Protein AF-A0A931XHM6-F1 (afdb_monomer_lite)

Foldseek 3Di:
DPQVVQQPDAAEAPDWDDDPFKTKHFHAWDDDQQKIKTKMKIAGQAWDAACPPQQKFKAAPVRDGGTFPDWAQVDPSNHGIDHHGDMGMTMTMHGHDNPCPDCQRMWIWGQDPVRNSHIHTYGHD

Secondary structure (DSSP, 8-state):
--HHHHHHPEEPTT-EEE-SSEEEEEEEEEEETTEEEEEEEEEESS-EEE-----EEEE-TTS-----SEEE---GGGSEEE-TT-EEEEEEEEEPPTT----TT-EEEE--TTSTT--EEEE--

Radius of gyration: 14.11 Å; chains: 1; bounding box: 29×35×37 Å

Sequence (125 aa):
MVASDLAQRVFRPGEAVRFPQAAVTLLDARREGQRLTVRLRVEATQDVSLRQQYDFELRDGAGRFGTPALLGVPDPAFNGRVAAGTLLEGHVGFDLPPEMTDVSAMRLVYRPTFAPDVAVSFAFE

Structure (mmCIF, N/CA/C/O backbone):
data_AF-A0A931XHM6-F1
#
_entry.id   AF-A0A931XHM6-F1
#
loop_
_atom_site.group_PDB
_atom_site.id
_atom_site.type_symbol
_atom_site.label_atom_id
_atom_site.label_alt_id
_atom_site.label_comp_id
_atom_site.label_asym_id
_atom_site.label_entity_id
_atom_site.label_seq_id
_atom_site.pdbx_PDB_ins_code
_atom_site.Cartn_x
_atom_site.Cartn_y
_atom_site.Cartn_z
_atom_site.occupancy
_atom_site.B_iso_or_equiv
_atom_site.auth_seq_id
_atom_site.auth_comp_id
_atom_site.auth_asym_id
_atom_site.auth_atom_id
_atom_site.pdbx_PDB_model_num
ATOM 1 N N . MET A 1 1 ? -9.019 -20.964 10.221 1.00 45.69 1 MET A N 1
ATOM 2 C CA . MET A 1 1 ? -8.415 -20.752 8.887 1.00 45.69 1 MET A CA 1
ATOM 3 C C . MET A 1 1 ? -9.026 -19.491 8.288 1.00 45.69 1 MET A C 1
ATOM 5 O O . MET A 1 1 ? -10.165 -19.562 7.865 1.00 45.69 1 MET A O 1
ATOM 9 N N . VAL A 1 2 ? -8.346 -18.339 8.349 1.00 49.94 2 VAL A N 1
ATOM 10 C CA . VAL A 1 2 ? -8.815 -17.059 7.747 1.00 49.94 2 VAL A CA 1
ATOM 11 C C . VAL A 1 2 ? -7.641 -16.275 7.126 1.00 49.94 2 VAL A C 1
ATOM 13 O O . VAL A 1 2 ? -7.813 -15.627 6.103 1.00 49.94 2 VAL A O 1
ATOM 16 N N . ALA A 1 3 ? -6.418 -16.403 7.660 1.00 46.56 3 ALA A N 1
ATOM 17 C CA . ALA A 1 3 ? -5.233 -15.703 7.142 1.00 46.56 3 ALA A CA 1
ATOM 18 C C . ALA A 1 3 ? -4.809 -16.111 5.711 1.00 46.56 3 ALA A C 1
ATOM 20 O O . ALA A 1 3 ? -4.272 -15.286 4.978 1.00 46.56 3 ALA A O 1
ATOM 21 N N . SER A 1 4 ? -5.062 -17.359 5.294 1.00 54.59 4 SER A N 1
ATOM 22 C CA . SER A 1 4 ? -4.595 -17.875 3.995 1.00 54.59 4 SER A CA 1
ATOM 23 C C . SER A 1 4 ? -5.337 -17.292 2.789 1.00 54.59 4 SER A C 1
ATOM 25 O O . SER A 1 4 ? -4.739 -17.164 1.727 1.00 54.59 4 SER A O 1
ATOM 27 N N . ASP A 1 5 ? -6.607 -16.919 2.952 1.00 59.06 5 ASP A N 1
ATOM 28 C CA . ASP A 1 5 ? -7.452 -16.431 1.852 1.00 59.06 5 ASP A CA 1
ATOM 29 C C . ASP A 1 5 ? -7.133 -14.964 1.509 1.00 59.06 5 ASP A C 1
ATOM 31 O O . ASP A 1 5 ? -7.021 -14.569 0.350 1.00 59.06 5 ASP A O 1
ATOM 35 N N . LEU A 1 6 ? -6.853 -14.156 2.539 1.00 57.28 6 LEU A N 1
ATOM 36 C CA . LEU A 1 6 ? -6.469 -12.754 2.371 1.00 57.28 6 LEU A CA 1
ATOM 37 C C . LEU A 1 6 ? -5.091 -12.598 1.701 1.00 57.28 6 LEU A C 1
ATOM 39 O O . LEU A 1 6 ? -4.887 -11.658 0.937 1.00 57.28 6 LEU A O 1
ATOM 43 N N . ALA A 1 7 ? -4.156 -13.515 1.979 1.00 63.00 7 ALA A N 1
ATOM 44 C CA . ALA A 1 7 ? -2.774 -13.420 1.505 1.00 63.00 7 ALA A CA 1
ATOM 45 C C . ALA A 1 7 ? -2.573 -13.838 0.037 1.00 63.00 7 ALA A C 1
ATOM 47 O O . ALA A 1 7 ? -1.575 -13.476 -0.584 1.00 63.00 7 ALA A O 1
ATOM 48 N N . GLN A 1 8 ? -3.512 -14.605 -0.524 1.00 68.12 8 GLN A N 1
ATOM 49 C CA . GLN A 1 8 ? -3.453 -15.078 -1.913 1.00 68.12 8 GLN A CA 1
ATOM 50 C C . GLN A 1 8 ? -4.249 -14.191 -2.876 1.00 68.12 8 GLN A C 1
ATOM 52 O O . GLN A 1 8 ? -4.117 -14.320 -4.095 1.00 68.12 8 GLN A O 1
ATOM 57 N N . ARG A 1 9 ? -5.065 -13.273 -2.347 1.00 76.94 9 ARG A N 1
ATOM 58 C CA . ARG A 1 9 ? -5.877 -12.361 -3.146 1.00 76.94 9 ARG A CA 1
ATOM 59 C C . ARG A 1 9 ? -5.064 -11.149 -3.598 1.00 76.94 9 ARG A C 1
ATOM 61 O O . ARG A 1 9 ? -4.306 -10.556 -2.833 1.00 76.94 9 ARG A O 1
ATOM 68 N N . VAL A 1 10 ? -5.282 -10.761 -4.852 1.00 79.56 10 VAL A N 1
ATOM 69 C CA . VAL A 1 10 ? -4.774 -9.511 -5.417 1.00 79.56 10 VAL A CA 1
ATOM 70 C C . VAL A 1 10 ? -5.900 -8.483 -5.424 1.00 79.56 10 VAL A C 1
ATOM 72 O O . VAL A 1 10 ? -6.965 -8.745 -5.983 1.00 79.56 10 VAL A O 1
ATOM 75 N N . PHE A 1 11 ? -5.663 -7.332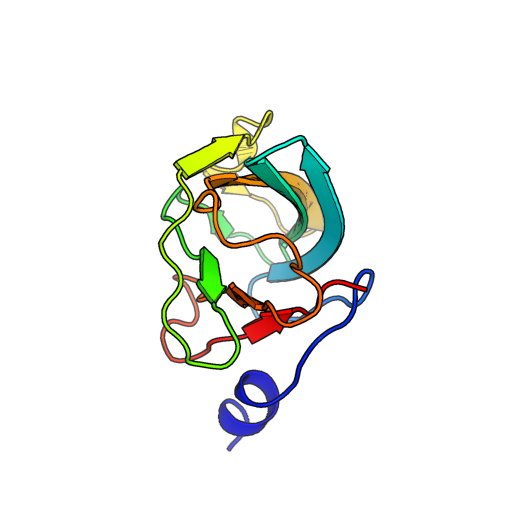 -4.804 1.00 81.06 11 PHE A N 1
ATOM 76 C CA . PHE A 1 11 ? -6.626 -6.237 -4.697 1.00 81.06 11 PHE A CA 1
ATOM 77 C C . PHE A 1 11 ? -6.390 -5.186 -5.779 1.00 81.06 11 PHE A C 1
ATOM 79 O O . PHE A 1 11 ? -5.245 -4.911 -6.148 1.00 81.06 11 PHE A O 1
ATOM 86 N N . ARG A 1 12 ? -7.472 -4.610 -6.299 1.00 86.00 12 ARG A N 1
ATOM 87 C CA . ARG A 1 12 ? -7.410 -3.545 -7.312 1.00 86.00 12 ARG A CA 1
ATOM 88 C C . ARG A 1 12 ? -7.314 -2.155 -6.673 1.00 86.00 12 ARG A C 1
ATOM 90 O O . ARG A 1 12 ? -7.703 -2.000 -5.511 1.00 86.00 12 ARG A O 1
ATOM 97 N N . PRO A 1 13 ? -6.845 -1.132 -7.409 1.00 85.06 13 PRO A N 1
ATOM 98 C CA . PRO A 1 13 ? -6.996 0.254 -6.979 1.00 85.06 13 PRO A CA 1
ATOM 99 C C . PRO A 1 13 ? -8.4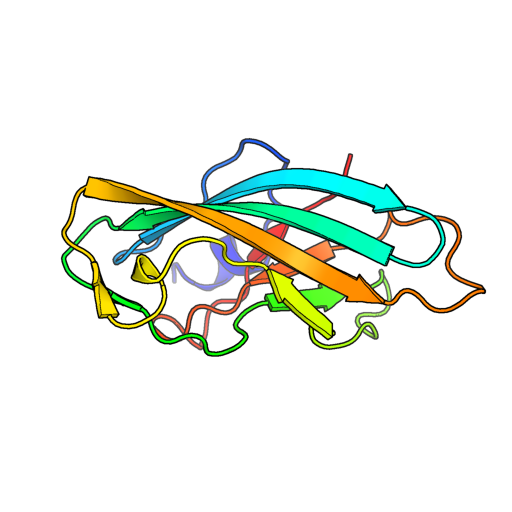59 0.565 -6.609 1.00 85.06 13 PRO A C 1
ATOM 101 O O . PRO A 1 13 ? -9.392 0.149 -7.292 1.00 85.06 13 PRO A O 1
ATOM 104 N N . GLY A 1 14 ? -8.667 1.259 -5.494 1.00 87.38 14 GLY A N 1
ATOM 105 C CA . GLY A 1 14 ? -9.974 1.572 -4.916 1.00 87.38 14 GLY A CA 1
ATOM 106 C C . GLY A 1 14 ? -10.552 0.494 -3.991 1.00 87.38 14 GLY A C 1
ATOM 107 O O . GLY A 1 14 ? -11.462 0.800 -3.219 1.00 87.38 14 GLY A O 1
ATOM 108 N N . GLU A 1 15 ? -10.029 -0.738 -3.998 1.00 89.19 15 GLU A N 1
ATOM 109 C CA . GLU A 1 15 ? -10.477 -1.786 -3.074 1.00 89.19 15 GLU A CA 1
ATOM 110 C C . GLU A 1 15 ? -9.821 -1.641 -1.694 1.00 89.19 15 GLU A C 1
ATOM 112 O O . GLU A 1 15 ? -8.595 -1.602 -1.558 1.00 89.19 15 GLU A O 1
ATOM 117 N N . ALA A 1 16 ? -10.653 -1.604 -0.651 1.00 87.69 16 ALA A N 1
ATOM 118 C CA . ALA A 1 16 ? -10.195 -1.552 0.730 1.00 87.69 16 ALA A CA 1
ATOM 119 C C . ALA A 1 16 ? -9.960 -2.961 1.289 1.00 87.69 16 ALA A C 1
ATOM 121 O O . ALA A 1 16 ? -10.873 -3.789 1.344 1.00 87.69 16 ALA A O 1
ATOM 122 N N . VAL A 1 17 ? -8.753 -3.203 1.791 1.00 87.06 17 VAL A N 1
ATOM 123 C CA . VAL A 1 17 ? -8.398 -4.417 2.527 1.00 87.06 17 VAL A CA 1
ATOM 124 C C . VAL A 1 17 ? -8.564 -4.159 4.008 1.00 87.06 17 VAL A C 1
ATOM 126 O O . VAL A 1 17 ? -7.870 -3.321 4.581 1.00 87.06 17 VAL A O 1
ATOM 129 N N . ARG A 1 18 ? -9.509 -4.863 4.630 1.00 86.44 18 ARG A N 1
ATOM 130 C CA . ARG A 1 18 ? -9.850 -4.676 6.041 1.00 86.44 18 ARG A CA 1
ATOM 131 C C . ARG A 1 18 ? -9.056 -5.630 6.924 1.00 86.44 18 ARG A C 1
ATOM 133 O O . ARG A 1 18 ? -9.157 -6.846 6.790 1.00 86.44 18 ARG A O 1
ATOM 140 N N . PHE A 1 19 ? -8.332 -5.055 7.869 1.00 82.88 19 PHE A N 1
ATOM 141 C CA . PHE A 1 19 ? -7.738 -5.728 9.013 1.00 82.88 19 PHE A CA 1
ATOM 142 C C . PHE A 1 19 ? -8.518 -5.354 10.282 1.00 82.88 19 PHE A C 1
ATOM 144 O O . PHE A 1 19 ? -9.282 -4.388 10.265 1.00 82.88 19 PHE A O 1
ATOM 151 N N . PRO A 1 20 ? -8.317 -6.060 11.410 1.00 83.00 20 PRO A N 1
ATOM 152 C CA . PRO A 1 20 ? -8.971 -5.699 12.667 1.00 83.00 20 PRO A CA 1
ATOM 153 C C . PRO A 1 20 ? -8.684 -4.261 13.119 1.00 83.00 20 PRO A C 1
ATOM 155 O O . PRO A 1 20 ? -9.543 -3.641 13.740 1.00 83.00 20 PRO A O 1
ATOM 158 N N . GLN A 1 21 ? -7.489 -3.742 12.805 1.00 80.31 21 GLN A N 1
ATOM 159 C CA . GLN A 1 21 ? -7.011 -2.454 13.317 1.00 80.31 21 GLN A CA 1
ATOM 160 C C . GLN A 1 21 ? -7.036 -1.312 12.291 1.00 80.31 21 GLN A C 1
ATOM 162 O O . GLN A 1 21 ? -7.048 -0.143 12.672 1.00 80.31 21 GLN A O 1
ATOM 167 N N . ALA A 1 22 ? -7.047 -1.637 10.998 1.00 84.12 22 ALA A N 1
ATOM 168 C CA . ALA A 1 22 ? -7.081 -0.646 9.935 1.00 84.12 22 ALA A CA 1
ATOM 169 C C . ALA A 1 22 ? -7.680 -1.216 8.646 1.00 84.12 22 ALA A C 1
ATOM 171 O O . ALA A 1 22 ? -7.625 -2.421 8.409 1.00 84.12 22 ALA A O 1
ATOM 172 N N . ALA A 1 23 ? -8.187 -0.352 7.775 1.00 87.88 23 ALA A N 1
ATOM 173 C CA . ALA A 1 23 ? -8.471 -0.670 6.386 1.00 87.88 23 ALA A CA 1
ATOM 174 C C . ALA A 1 23 ? -7.483 0.066 5.477 1.00 87.88 23 ALA A C 1
ATOM 176 O O . ALA A 1 23 ? -7.303 1.274 5.610 1.00 87.88 23 ALA A O 1
ATOM 177 N N . VAL A 1 24 ? -6.844 -0.650 4.555 1.00 85.81 24 VAL A N 1
ATOM 178 C CA . VAL A 1 24 ? -5.843 -0.091 3.636 1.00 85.81 24 VAL A CA 1
ATOM 179 C C . VAL A 1 24 ? -6.365 -0.165 2.213 1.00 85.81 24 VAL A C 1
ATOM 181 O O . VAL A 1 24 ? -6.786 -1.222 1.758 1.00 85.81 24 VAL A O 1
ATOM 184 N N . THR A 1 25 ? -6.332 0.959 1.510 1.00 89.06 25 THR A N 1
ATOM 185 C CA . THR A 1 25 ? -6.791 1.085 0.125 1.00 89.06 25 THR A CA 1
ATOM 186 C C . THR A 1 25 ? -5.658 1.636 -0.722 1.00 89.06 25 THR A C 1
ATOM 188 O O . THR A 1 25 ? -5.104 2.689 -0.398 1.00 89.06 25 THR A O 1
ATOM 191 N N . LEU A 1 26 ? -5.333 0.963 -1.825 1.00 88.50 26 LEU A N 1
ATOM 192 C CA . LEU A 1 26 ? -4.504 1.563 -2.865 1.00 88.50 26 LEU A CA 1
ATOM 193 C C . LEU A 1 26 ? -5.374 2.515 -3.680 1.00 88.50 26 LEU A C 1
ATOM 195 O O . LEU A 1 26 ? -6.402 2.098 -4.192 1.00 88.50 26 LEU A O 1
ATOM 199 N N . LEU A 1 27 ? -4.998 3.788 -3.775 1.00 89.38 27 LEU A N 1
ATOM 200 C CA . LEU A 1 27 ? -5.784 4.791 -4.497 1.00 89.38 27 LEU A CA 1
ATOM 201 C C . LEU A 1 27 ? -5.375 4.880 -5.967 1.00 89.38 27 LEU A C 1
ATOM 203 O O . LEU A 1 27 ? -6.225 4.826 -6.846 1.00 89.38 27 LEU A O 1
ATOM 207 N N . ASP A 1 28 ? -4.080 5.059 -6.215 1.00 89.62 28 ASP A N 1
ATOM 208 C CA . ASP A 1 28 ? -3.507 5.286 -7.545 1.00 89.62 28 ASP A CA 1
ATOM 209 C C . ASP A 1 28 ? -2.009 4.944 -7.509 1.00 89.62 28 ASP A C 1
ATOM 211 O O . ASP A 1 28 ? -1.386 4.982 -6.442 1.00 89.62 28 ASP A O 1
ATOM 215 N N . ALA A 1 29 ? -1.413 4.652 -8.659 1.00 88.88 29 ALA A N 1
ATOM 216 C CA . ALA A 1 29 ? 0.022 4.474 -8.813 1.00 88.88 29 ALA A CA 1
ATOM 217 C C . ALA A 1 29 ? 0.495 5.208 -10.067 1.00 88.88 29 ALA A C 1
ATOM 219 O O . ALA A 1 29 ? 0.004 4.978 -11.167 1.00 88.88 29 ALA A O 1
ATOM 220 N N . ARG A 1 30 ? 1.469 6.103 -9.903 1.00 89.06 30 ARG A N 1
ATOM 221 C CA . ARG A 1 30 ? 1.988 6.935 -10.991 1.00 89.06 30 ARG A CA 1
ATOM 222 C C . ARG A 1 30 ? 3.470 6.727 -11.165 1.00 89.06 30 ARG A C 1
ATOM 224 O O . ARG A 1 30 ? 4.223 6.719 -10.193 1.00 89.06 30 ARG A O 1
ATOM 231 N N . ARG A 1 31 ? 3.884 6.600 -12.420 1.00 87.38 31 ARG A N 1
ATOM 232 C CA . ARG A 1 31 ? 5.286 6.496 -12.797 1.00 87.38 31 ARG A CA 1
ATOM 233 C C . ARG A 1 31 ? 5.777 7.808 -13.395 1.00 87.38 31 ARG A C 1
ATOM 235 O O . ARG A 1 31 ? 5.189 8.319 -14.341 1.00 87.38 31 ARG A O 1
ATOM 242 N N . GLU A 1 32 ? 6.913 8.279 -12.900 1.00 88.69 32 GLU A N 1
ATOM 243 C CA . GLU A 1 32 ? 7.635 9.444 -13.405 1.00 88.69 32 GLU A CA 1
ATOM 244 C C . GLU A 1 32 ? 9.096 9.045 -13.653 1.00 88.69 32 GLU A C 1
ATOM 246 O O . GLU A 1 32 ? 9.908 8.931 -12.735 1.00 88.69 32 GLU A O 1
ATOM 251 N N . GLY A 1 33 ? 9.435 8.746 -14.911 1.00 88.31 33 GLY A N 1
ATOM 252 C CA . GLY A 1 33 ? 10.762 8.242 -15.275 1.00 88.31 33 GLY A CA 1
ATOM 253 C C . GLY A 1 33 ? 11.069 6.891 -14.618 1.00 88.31 33 GLY A C 1
ATOM 254 O O . GLY A 1 33 ? 10.476 5.872 -14.977 1.00 88.31 33 GLY A O 1
ATOM 255 N N . GLN A 1 34 ? 12.010 6.885 -13.673 1.00 87.94 34 GLN A N 1
ATOM 256 C CA . GLN A 1 34 ? 12.410 5.713 -12.881 1.00 87.94 34 GLN A CA 1
ATOM 257 C C . GLN A 1 34 ? 11.803 5.718 -11.472 1.00 87.94 34 GLN A C 1
ATOM 259 O O . GLN A 1 34 ? 12.180 4.909 -10.640 1.00 87.94 34 GLN A O 1
ATOM 264 N N . ARG A 1 35 ? 10.855 6.610 -11.180 1.00 87.50 35 ARG A N 1
ATOM 265 C CA . ARG A 1 35 ? 10.165 6.657 -9.891 1.00 87.50 35 ARG A CA 1
ATOM 266 C C . ARG A 1 35 ? 8.751 6.114 -10.039 1.00 87.50 35 ARG A C 1
ATOM 268 O O . ARG A 1 35 ? 8.012 6.575 -10.906 1.00 87.50 35 ARG A O 1
ATOM 275 N N . LEU A 1 36 ? 8.355 5.181 -9.179 1.00 87.12 36 LEU A N 1
ATOM 276 C CA . LEU A 1 36 ? 6.960 4.785 -8.987 1.00 87.12 36 LEU A CA 1
ATOM 277 C C . LEU A 1 36 ? 6.456 5.362 -7.667 1.00 87.12 36 LEU A C 1
ATOM 279 O O . LEU A 1 36 ? 7.010 5.058 -6.615 1.00 87.12 36 LEU A O 1
ATOM 283 N N . THR A 1 37 ? 5.392 6.153 -7.715 1.00 88.44 37 THR A N 1
ATOM 284 C CA . THR A 1 37 ? 4.725 6.717 -6.540 1.00 88.44 37 THR A CA 1
ATOM 285 C C . THR A 1 37 ? 3.351 6.086 -6.397 1.00 88.44 37 THR A C 1
ATOM 287 O O . THR A 1 37 ? 2.491 6.253 -7.258 1.00 88.44 37 THR A O 1
ATOM 290 N N . VAL A 1 38 ? 3.125 5.386 -5.291 1.00 87.38 38 VAL A N 1
ATOM 291 C CA . VAL A 1 38 ? 1.857 4.729 -4.976 1.00 87.38 38 VAL A CA 1
ATOM 292 C C . VAL A 1 38 ? 1.132 5.513 -3.894 1.00 87.38 38 VAL A C 1
ATOM 294 O O . VAL A 1 38 ? 1.664 5.695 -2.802 1.00 87.38 38 VAL A O 1
ATOM 297 N N . ARG A 1 39 ? -0.084 5.977 -4.185 1.00 88.06 39 ARG A N 1
ATOM 298 C CA . ARG A 1 39 ? -0.959 6.656 -3.227 1.00 88.06 39 ARG A CA 1
ATOM 299 C C . ARG A 1 39 ? -1.812 5.646 -2.483 1.00 88.06 39 ARG A C 1
ATOM 301 O O . ARG A 1 39 ? -2.422 4.767 -3.090 1.00 88.06 39 ARG A O 1
ATOM 308 N N . LEU A 1 40 ? -1.900 5.819 -1.174 1.00 86.31 40 LEU A N 1
ATOM 309 C CA . LEU A 1 40 ? -2.604 4.921 -0.273 1.00 86.31 40 LEU A CA 1
ATOM 310 C C . LEU A 1 40 ? -3.510 5.716 0.663 1.00 86.31 40 LEU A C 1
ATOM 312 O O . LEU A 1 40 ? -3.204 6.854 1.026 1.00 86.31 40 LEU A O 1
ATOM 316 N N . ARG A 1 41 ? -4.590 5.073 1.098 1.00 87.38 41 ARG A N 1
ATOM 317 C CA . ARG A 1 41 ? -5.434 5.521 2.202 1.00 87.38 41 ARG A CA 1
ATOM 318 C C . ARG A 1 41 ? -5.465 4.449 3.278 1.00 87.38 41 ARG A C 1
ATOM 320 O O . ARG A 1 41 ? -5.683 3.278 2.974 1.00 87.38 41 ARG A O 1
ATOM 327 N N . VAL A 1 42 ? -5.285 4.863 4.522 1.00 85.19 42 VAL A N 1
ATOM 328 C CA . VAL A 1 42 ? -5.419 4.029 5.711 1.00 85.19 42 VAL A CA 1
ATOM 329 C C . VAL A 1 42 ? -6.534 4.608 6.572 1.00 85.19 42 VAL A C 1
ATOM 331 O O . VAL A 1 42 ? -6.487 5.770 6.957 1.00 85.19 42 VAL A O 1
ATOM 334 N N . GLU A 1 43 ? -7.543 3.804 6.864 1.00 88.44 43 GLU A N 1
ATOM 335 C CA . GLU A 1 43 ? -8.592 4.113 7.833 1.00 88.44 43 GLU A CA 1
ATOM 336 C C . GLU A 1 43 ? -8.308 3.324 9.107 1.00 88.44 43 GLU A C 1
ATOM 338 O O . GLU A 1 43 ? -8.275 2.097 9.064 1.00 88.44 43 GLU A O 1
ATOM 343 N N . ALA A 1 44 ? -8.096 3.990 10.239 1.00 85.81 44 ALA A N 1
ATOM 344 C CA . ALA A 1 44 ? -7.961 3.292 11.514 1.00 85.81 44 ALA A CA 1
ATOM 345 C C . ALA A 1 44 ? -9.341 2.778 11.956 1.00 85.81 44 ALA A C 1
ATOM 347 O O . ALA A 1 44 ? -10.260 3.564 12.162 1.00 85.81 44 ALA A O 1
ATOM 348 N N . THR A 1 45 ? -9.522 1.464 12.104 1.00 85.69 45 THR A N 1
ATOM 349 C CA . THR A 1 45 ? -10.813 0.886 12.541 1.00 85.69 45 THR A CA 1
ATOM 350 C C . THR A 1 45 ? -10.947 0.842 14.062 1.00 85.69 45 THR A C 1
ATOM 352 O O . THR A 1 45 ? -12.039 0.642 14.587 1.00 85.69 45 THR A O 1
ATOM 355 N N . GLN A 1 46 ? -9.839 1.048 14.767 1.00 86.75 46 GLN A N 1
ATOM 356 C CA . GLN A 1 46 ? -9.746 1.209 16.213 1.00 86.75 46 GLN A CA 1
ATOM 357 C C . GLN A 1 46 ? -8.633 2.219 16.526 1.00 86.75 46 GLN A C 1
ATOM 359 O O . GLN A 1 46 ? -7.934 2.661 15.617 1.00 86.75 46 GLN A O 1
ATOM 364 N N . ASP A 1 47 ? -8.423 2.555 17.796 1.00 84.75 47 ASP A N 1
ATOM 365 C CA . ASP A 1 47 ? -7.267 3.364 18.181 1.00 84.75 47 ASP A CA 1
ATOM 366 C C . ASP A 1 47 ? -5.973 2.566 17.959 1.00 84.75 47 ASP A C 1
ATOM 368 O O . ASP A 1 47 ? -5.737 1.554 18.627 1.00 84.75 47 ASP A O 1
ATOM 372 N N . VAL A 1 48 ? -5.116 3.015 17.039 1.00 76.38 48 VAL A N 1
ATOM 373 C CA . VAL A 1 48 ? -3.854 2.334 16.706 1.00 76.38 48 VAL A CA 1
ATOM 374 C C . VAL A 1 48 ? -2.666 3.260 16.889 1.00 76.38 48 VAL A C 1
ATOM 376 O O . VAL A 1 48 ? -2.748 4.458 16.638 1.00 76.38 48 VAL A O 1
ATOM 379 N N . SER A 1 49 ? -1.525 2.708 17.283 1.00 73.62 49 SER A N 1
ATOM 380 C CA . SER A 1 49 ? -0.257 3.430 17.189 1.00 73.62 49 SER A CA 1
ATOM 381 C C . SER A 1 49 ? 0.393 3.093 15.856 1.00 73.62 49 SER A C 1
ATOM 383 O O . SER A 1 49 ? 0.942 2.001 15.708 1.00 73.62 49 SER A O 1
ATOM 385 N N . LEU A 1 50 ? 0.340 4.015 14.895 1.00 68.50 50 LEU A N 1
ATOM 386 C CA . LEU A 1 50 ? 1.095 3.86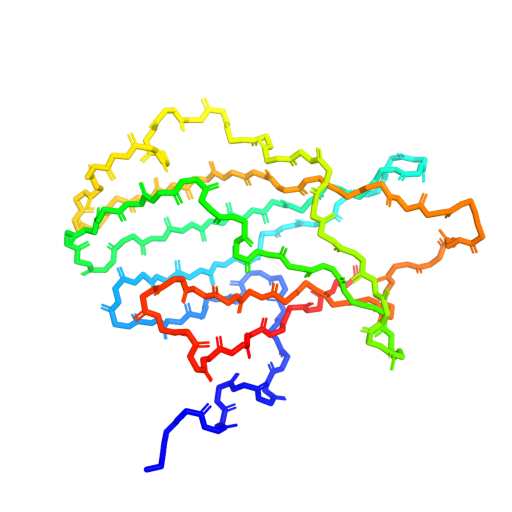8 13.655 1.00 68.50 50 LEU A CA 1
ATOM 387 C C . LEU A 1 50 ? 2.550 4.253 13.923 1.00 68.50 50 LEU A C 1
ATOM 389 O O . LEU A 1 50 ? 2.845 5.330 14.446 1.00 68.50 50 LEU A O 1
ATOM 393 N N . ARG A 1 51 ? 3.468 3.344 13.592 1.00 64.44 51 ARG A N 1
ATOM 394 C CA . ARG A 1 51 ? 4.901 3.634 13.503 1.00 64.44 51 ARG A CA 1
ATOM 395 C C . ARG A 1 51 ? 5.273 3.656 12.027 1.00 64.44 51 ARG A C 1
ATOM 397 O O . ARG A 1 51 ? 4.764 2.837 11.269 1.00 64.44 51 ARG A O 1
ATOM 404 N N . GLN A 1 52 ? 6.197 4.534 11.638 1.00 58.31 52 GLN A N 1
ATOM 405 C CA . GLN A 1 52 ? 6.704 4.674 10.261 1.00 58.31 52 GLN A CA 1
ATOM 406 C C . GLN A 1 52 ? 7.506 3.454 9.747 1.00 58.31 52 GLN A C 1
ATOM 408 O O . GLN A 1 52 ? 8.381 3.607 8.897 1.00 58.31 52 GLN A O 1
ATOM 413 N N . GLN A 1 53 ? 7.295 2.248 10.277 1.00 55.09 53 GLN A N 1
ATOM 414 C CA . GLN A 1 53 ? 8.026 1.086 9.790 1.00 55.09 53 GLN A CA 1
ATOM 415 C C . GLN A 1 53 ? 7.445 0.623 8.455 1.00 55.09 53 GLN A C 1
ATOM 417 O O . GLN A 1 53 ? 6.236 0.554 8.252 1.00 55.09 53 GLN A O 1
ATOM 422 N N . TYR A 1 54 ? 8.371 0.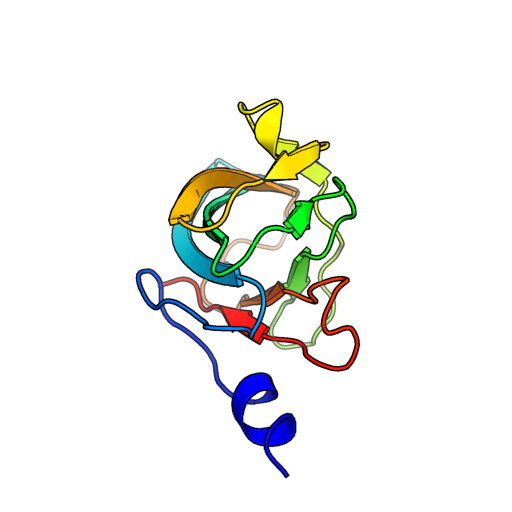424 7.521 1.00 57.53 54 TYR A N 1
ATOM 423 C CA . TYR A 1 54 ? 8.157 0.162 6.108 1.00 57.53 54 TYR A CA 1
ATOM 424 C C . TYR A 1 54 ? 7.497 -1.204 5.897 1.00 57.53 54 TYR A C 1
ATOM 426 O O . TYR A 1 54 ? 8.156 -2.186 5.579 1.00 57.53 54 TYR A O 1
ATOM 434 N N . ASP A 1 55 ? 6.181 -1.241 6.050 1.00 76.50 55 ASP A N 1
ATOM 435 C CA . ASP A 1 55 ? 5.354 -2.432 5.844 1.00 76.50 55 ASP A CA 1
ATOM 436 C C . ASP A 1 55 ? 5.082 -2.710 4.356 1.00 76.50 55 ASP A C 1
ATOM 438 O O . ASP A 1 55 ? 4.346 -3.634 4.021 1.00 76.50 55 ASP A O 1
ATOM 442 N N . PHE A 1 56 ? 5.629 -1.903 3.445 1.00 81.62 56 PHE A N 1
ATOM 443 C CA . PHE A 1 56 ? 5.404 -2.038 2.011 1.00 81.62 56 PHE A CA 1
ATOM 444 C C . PHE A 1 56 ? 6.650 -2.553 1.303 1.00 81.62 56 PHE A C 1
ATOM 446 O O . PHE A 1 56 ? 7.750 -2.056 1.513 1.00 81.62 56 PHE A O 1
ATOM 453 N N . GLU A 1 57 ? 6.453 -3.502 0.403 1.00 85.12 57 GLU A N 1
ATOM 454 C CA . GLU A 1 57 ? 7.441 -3.991 -0.550 1.00 85.12 57 GLU A CA 1
ATOM 455 C C . GLU A 1 57 ? 6.832 -3.877 -1.942 1.00 85.12 57 GLU A C 1
ATOM 457 O O . GLU A 1 57 ? 5.639 -4.107 -2.126 1.00 85.12 57 GLU A O 1
ATOM 462 N N . LEU A 1 58 ? 7.630 -3.553 -2.945 1.00 85.75 58 LEU A N 1
ATOM 463 C CA . LEU A 1 58 ? 7.201 -3.703 -4.329 1.00 85.75 58 LEU A CA 1
ATOM 464 C C . LEU A 1 58 ? 7.753 -5.042 -4.813 1.00 85.75 58 LEU A C 1
ATOM 466 O O . LEU A 1 58 ? 8.881 -5.369 -4.481 1.00 85.75 58 LEU A O 1
ATOM 470 N N . ARG A 1 59 ? 6.994 -5.849 -5.555 1.00 86.44 59 ARG A N 1
ATOM 471 C CA . ARG A 1 59 ? 7.460 -7.141 -6.086 1.00 86.44 59 ARG A CA 1
ATOM 472 C C . ARG A 1 59 ? 7.141 -7.263 -7.571 1.00 86.44 59 ARG A C 1
ATOM 474 O O . ARG A 1 59 ? 6.064 -6.867 -8.006 1.00 86.44 59 ARG A O 1
ATOM 481 N N . ASP A 1 60 ? 8.075 -7.815 -8.341 1.00 82.56 60 ASP A N 1
ATOM 482 C CA . ASP A 1 6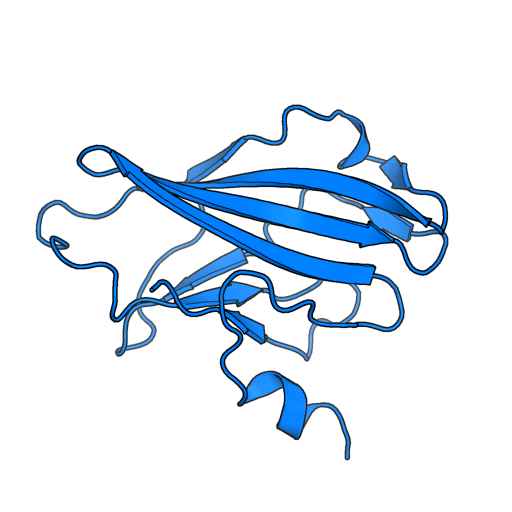0 ? 7.825 -8.250 -9.719 1.00 82.56 60 ASP A CA 1
ATOM 483 C C . ASP A 1 60 ? 7.169 -9.648 -9.724 1.00 82.56 60 ASP A C 1
ATOM 485 O O . ASP A 1 60 ? 7.027 -10.286 -8.676 1.00 82.56 60 ASP A O 1
ATOM 489 N N . GLY A 1 61 ? 6.792 -10.161 -10.900 1.00 71.06 61 GLY A N 1
ATOM 490 C CA . GLY A 1 61 ? 6.236 -11.517 -11.038 1.00 71.06 61 GLY A CA 1
ATOM 491 C C . GLY A 1 61 ? 7.181 -12.647 -10.594 1.00 71.06 61 GLY A C 1
ATOM 492 O O . GLY A 1 61 ? 6.737 -13.776 -10.410 1.00 71.06 61 GLY A O 1
ATOM 493 N N . ALA A 1 62 ? 8.467 -12.348 -10.384 1.00 74.88 62 ALA A N 1
ATOM 494 C CA . ALA A 1 62 ? 9.465 -13.264 -9.836 1.00 74.88 62 ALA A CA 1
ATOM 495 C C . ALA A 1 62 ? 9.713 -13.053 -8.324 1.00 74.88 62 ALA A C 1
ATOM 497 O O . ALA A 1 62 ? 10.537 -13.750 -7.734 1.00 74.88 62 ALA A O 1
ATOM 498 N N . GLY A 1 63 ? 9.009 -12.109 -7.687 1.00 70.62 63 GLY A N 1
ATOM 499 C CA . GLY A 1 63 ? 9.091 -11.811 -6.258 1.00 70.62 63 GLY A CA 1
ATOM 500 C C . GLY A 1 63 ? 10.318 -11.005 -5.815 1.00 70.62 63 GLY A C 1
ATOM 501 O O . GLY A 1 63 ? 10.614 -11.001 -4.624 1.00 70.62 63 GLY A O 1
ATOM 502 N N . ARG A 1 64 ? 11.044 -10.353 -6.730 1.00 66.50 64 ARG A N 1
ATOM 503 C CA . ARG A 1 64 ? 12.422 -9.864 -6.507 1.00 66.50 64 ARG A CA 1
ATOM 504 C C . ARG A 1 64 ? 12.576 -8.386 -6.151 1.00 66.50 64 ARG A C 1
ATOM 506 O O . ARG A 1 64 ? 13.706 -7.938 -5.981 1.00 66.50 64 ARG A O 1
ATOM 513 N N . PHE A 1 65 ? 11.502 -7.608 -6.107 1.00 71.31 65 PHE A N 1
ATOM 514 C CA . PHE A 1 65 ? 11.639 -6.154 -6.045 1.00 71.31 65 PHE A CA 1
ATOM 515 C C . PHE A 1 65 ? 11.740 -5.622 -4.594 1.00 71.31 65 PHE A C 1
ATOM 517 O O . PHE A 1 65 ? 11.353 -6.302 -3.645 1.00 71.31 65 PHE A O 1
ATOM 524 N N . GLY A 1 66 ? 12.413 -4.479 -4.417 1.00 66.56 66 GLY A N 1
ATOM 525 C CA . GLY A 1 66 ? 12.939 -4.019 -3.128 1.00 66.56 66 GLY A CA 1
ATOM 526 C C . GLY A 1 66 ? 11.970 -3.242 -2.227 1.00 66.56 66 GLY A C 1
ATOM 527 O O . GLY A 1 66 ? 10.796 -3.019 -2.529 1.00 66.56 66 GLY A O 1
ATOM 528 N N . THR A 1 67 ? 12.514 -2.801 -1.095 1.00 65.94 67 THR A N 1
ATOM 529 C CA . THR A 1 67 ? 11.859 -1.915 -0.125 1.00 65.94 67 THR A CA 1
ATOM 530 C C . THR A 1 67 ? 11.767 -0.478 -0.656 1.00 65.94 67 THR A C 1
ATOM 532 O O . THR A 1 67 ? 12.626 -0.060 -1.435 1.00 65.94 67 THR A O 1
ATOM 535 N N . PRO A 1 68 ? 10.756 0.304 -0.247 1.00 68.19 68 PRO A N 1
ATOM 536 C CA . PRO A 1 68 ? 10.546 1.665 -0.722 1.00 68.19 68 PRO A CA 1
ATOM 537 C C . PRO A 1 68 ? 11.734 2.573 -0.422 1.00 68.19 68 PRO A C 1
ATOM 539 O O . PRO A 1 68 ? 12.357 2.486 0.633 1.00 68.19 68 PRO A O 1
ATOM 542 N N . ALA A 1 69 ? 12.005 3.483 -1.353 1.00 56.66 69 ALA A N 1
ATOM 543 C CA . ALA A 1 69 ? 13.097 4.443 -1.249 1.00 56.66 69 ALA A CA 1
ATOM 544 C C . ALA A 1 69 ? 12.685 5.727 -0.507 1.00 56.66 69 ALA A C 1
ATOM 546 O O . ALA A 1 69 ? 13.534 6.423 0.039 1.00 56.66 69 ALA A O 1
ATOM 547 N N . LEU A 1 70 ? 11.386 6.059 -0.463 1.00 57.41 70 LEU A N 1
ATOM 548 C CA . LEU A 1 70 ? 10.874 7.142 0.386 1.00 57.41 70 LEU A CA 1
ATOM 549 C C . LEU A 1 70 ? 9.386 6.932 0.695 1.00 57.41 70 LEU A C 1
ATOM 551 O O . LEU A 1 70 ? 8.581 6.787 -0.223 1.00 57.41 70 LEU A O 1
ATOM 555 N N . LEU A 1 71 ? 9.001 6.995 1.968 1.00 58.66 71 LEU A N 1
ATOM 556 C CA . LEU A 1 71 ? 7.616 7.241 2.372 1.00 58.66 71 LEU A CA 1
ATOM 557 C C . LEU A 1 71 ? 7.415 8.756 2.380 1.00 58.66 71 LEU A C 1
ATOM 559 O O . LEU A 1 71 ? 7.824 9.445 3.311 1.00 58.66 71 LEU A O 1
ATOM 563 N N . GLY A 1 72 ? 6.814 9.286 1.320 1.00 54.19 72 GLY A N 1
ATOM 564 C CA . GLY A 1 72 ? 6.330 10.655 1.329 1.00 54.19 72 GLY A CA 1
ATOM 565 C C . GLY A 1 72 ? 4.973 10.665 2.015 1.00 54.19 72 GLY A C 1
ATOM 566 O O . GLY A 1 72 ? 3.919 10.681 1.391 1.00 54.19 72 GLY A O 1
ATOM 567 N N . VAL A 1 73 ? 4.975 10.574 3.336 1.00 52.84 73 VAL A N 1
ATOM 568 C CA . VAL A 1 73 ? 3.762 10.836 4.096 1.00 52.84 73 VAL A CA 1
ATOM 569 C C . VAL A 1 73 ? 3.799 12.319 4.445 1.00 52.84 73 VAL A C 1
ATOM 571 O O . VAL A 1 73 ? 4.648 12.715 5.240 1.00 52.84 73 VAL A O 1
ATOM 574 N N . PRO A 1 74 ? 2.939 13.167 3.854 1.00 46.34 74 PRO A N 1
ATOM 575 C CA . PRO A 1 74 ? 2.908 14.580 4.217 1.00 46.34 74 PRO A CA 1
ATOM 576 C C . PRO A 1 74 ? 2.367 14.810 5.637 1.00 46.34 74 PRO A C 1
ATOM 578 O O . PRO A 1 74 ? 2.477 15.919 6.151 1.00 46.34 74 PRO A O 1
ATOM 581 N N . ASP A 1 75 ? 1.791 13.786 6.271 1.00 49.97 75 ASP A N 1
ATOM 582 C CA . ASP A 1 75 ? 1.095 13.915 7.542 1.00 49.97 75 ASP A CA 1
ATOM 583 C C . ASP A 1 75 ? 1.913 13.362 8.735 1.00 49.97 75 ASP A C 1
ATOM 585 O O . ASP A 1 75 ? 2.186 12.154 8.792 1.00 49.97 75 ASP A O 1
ATOM 589 N N . PRO A 1 76 ? 2.284 14.196 9.729 1.00 46.94 76 PRO A N 1
ATOM 590 C CA . PRO A 1 76 ? 2.879 13.735 10.987 1.00 46.94 76 PRO A CA 1
ATOM 591 C C . PRO A 1 76 ? 2.009 12.710 11.743 1.00 46.94 76 PRO A C 1
ATOM 593 O O . PRO A 1 76 ? 2.518 12.029 12.635 1.00 46.94 76 PRO A O 1
ATOM 596 N N . ALA A 1 77 ? 0.737 12.531 11.367 1.00 48.84 77 ALA A N 1
ATOM 597 C CA . ALA A 1 77 ? -0.170 11.540 11.942 1.00 48.84 77 ALA A CA 1
ATOM 598 C C . ALA A 1 77 ? 0.258 10.066 11.767 1.00 48.84 77 ALA A C 1
ATOM 600 O O . ALA A 1 77 ? -0.186 9.215 12.535 1.00 48.84 77 ALA A O 1
ATOM 601 N N . PHE A 1 78 ? 1.150 9.732 10.824 1.00 60.22 78 PHE A N 1
ATOM 602 C CA . PHE A 1 78 ? 1.685 8.361 10.703 1.00 60.22 78 PHE A CA 1
ATOM 603 C C . PHE A 1 78 ? 2.769 8.016 11.736 1.00 60.22 78 PHE A C 1
ATOM 605 O O . PHE A 1 78 ? 3.298 6.902 11.731 1.00 60.22 78 PHE A O 1
ATOM 612 N N . ASN A 1 79 ? 3.122 8.960 12.611 1.00 64.00 79 ASN A N 1
ATOM 613 C CA . ASN A 1 79 ? 4.039 8.731 13.717 1.00 64.00 79 ASN A CA 1
ATOM 614 C C . ASN A 1 79 ? 3.359 9.106 15.036 1.00 64.00 79 ASN A C 1
ATOM 616 O O . ASN A 1 79 ? 3.602 10.168 15.608 1.00 64.00 79 ASN A O 1
ATOM 620 N N . GLY A 1 80 ? 2.453 8.247 15.501 1.00 71.44 80 GLY A N 1
ATOM 621 C CA . GLY A 1 80 ? 1.667 8.540 16.690 1.00 71.44 80 GLY A CA 1
ATOM 622 C C . GLY A 1 80 ? 0.448 7.651 16.866 1.00 71.44 80 GLY A C 1
ATOM 623 O O . GLY A 1 80 ? 0.257 6.649 16.174 1.00 71.44 80 GLY A O 1
ATOM 624 N N . ARG A 1 81 ? -0.374 8.023 17.848 1.00 78.62 81 ARG A N 1
ATOM 625 C CA . ARG A 1 81 ? -1.662 7.383 18.094 1.00 78.62 81 ARG A CA 1
ATOM 626 C C . ARG A 1 81 ? -2.700 7.993 17.161 1.00 78.62 81 ARG A C 1
ATOM 628 O O . ARG A 1 81 ? -2.899 9.203 17.165 1.00 78.62 81 ARG A O 1
ATOM 635 N N . VAL A 1 82 ? -3.352 7.140 16.395 1.00 79.38 82 VAL A N 1
ATOM 636 C CA . VAL A 1 82 ? -4.397 7.468 15.437 1.00 79.38 82 VAL A CA 1
ATOM 637 C C . VAL A 1 82 ? -5.707 6.971 16.022 1.00 79.38 82 VAL A C 1
ATOM 639 O O . VAL A 1 82 ? -5.794 5.813 16.434 1.00 79.38 82 VAL A O 1
ATOM 642 N N . ALA A 1 83 ? -6.693 7.857 16.119 1.00 86.31 83 ALA A N 1
ATOM 643 C CA . ALA A 1 83 ? -7.994 7.512 16.670 1.00 86.31 83 ALA A CA 1
ATOM 644 C C . ALA A 1 83 ? -8.796 6.650 15.687 1.00 86.31 83 ALA A C 1
ATOM 646 O O . ALA A 1 83 ? -8.647 6.770 14.467 1.00 86.31 83 ALA A O 1
ATOM 647 N N . ALA A 1 84 ? -9.684 5.815 16.217 1.00 88.44 84 ALA A N 1
ATOM 648 C CA . ALA A 1 84 ? -10.652 5.087 15.409 1.00 88.44 84 ALA A CA 1
ATOM 649 C C . ALA A 1 84 ? -11.463 6.052 14.518 1.00 88.44 84 ALA A C 1
ATOM 651 O O . ALA A 1 84 ? -11.936 7.096 14.967 1.00 88.44 84 ALA A O 1
ATOM 652 N N . GLY A 1 85 ? -11.630 5.694 13.247 1.00 87.50 85 GLY A N 1
ATOM 653 C CA . GLY A 1 85 ? -12.314 6.489 12.227 1.00 87.50 85 GLY A CA 1
ATOM 654 C C . GLY A 1 85 ? -11.446 7.556 11.556 1.00 87.50 85 GLY A C 1
ATOM 655 O O . GLY A 1 85 ? -11.900 8.186 10.601 1.00 87.50 85 GLY A O 1
ATOM 656 N N . THR A 1 86 ? -10.202 7.775 11.999 1.00 87.12 86 THR A N 1
ATOM 657 C CA . THR A 1 86 ? -9.290 8.683 11.297 1.00 87.12 86 THR A CA 1
ATOM 658 C C . THR A 1 86 ? -8.893 8.099 9.940 1.00 87.12 86 THR A C 1
ATOM 660 O O . THR A 1 86 ? -8.436 6.957 9.840 1.00 87.12 86 THR A O 1
ATOM 663 N N . LEU A 1 87 ? -9.036 8.923 8.899 1.00 86.75 87 LEU A N 1
ATOM 664 C CA . LEU A 1 87 ? -8.551 8.651 7.551 1.00 86.75 87 LEU A CA 1
ATOM 665 C C . LEU A 1 87 ? -7.209 9.338 7.343 1.00 86.75 87 LEU A C 1
ATOM 667 O O . LEU A 1 87 ? -7.093 10.550 7.510 1.00 86.75 87 LEU A O 1
ATOM 671 N N . LEU A 1 88 ? -6.219 8.558 6.935 1.00 83.12 88 LEU A N 1
ATOM 672 C CA . LEU A 1 88 ? -4.882 9.025 6.626 1.00 83.12 88 LEU A CA 1
ATOM 673 C C . LEU A 1 88 ? -4.566 8.715 5.169 1.00 83.12 88 LEU A C 1
ATOM 675 O O . LEU A 1 88 ? -4.664 7.568 4.736 1.00 83.12 88 LEU A O 1
ATOM 679 N N . GLU A 1 89 ? -4.163 9.726 4.410 1.00 85.69 89 GLU A N 1
ATOM 680 C CA . GLU A 1 89 ? -3.672 9.544 3.046 1.00 85.69 89 GLU A CA 1
ATOM 681 C C . GLU A 1 89 ? -2.171 9.803 2.983 1.00 85.69 89 GLU A C 1
ATOM 683 O O . GLU A 1 89 ? -1.649 10.739 3.586 1.00 85.69 89 GLU A O 1
ATOM 688 N N . GLY A 1 90 ? -1.467 8.967 2.231 1.00 82.50 90 GLY A N 1
ATOM 689 C CA . GLY A 1 90 ? -0.026 9.078 2.056 1.00 82.50 90 GLY A CA 1
ATOM 690 C C . GLY A 1 90 ? 0.417 8.527 0.713 1.00 82.50 90 GLY A C 1
ATOM 691 O O . GLY A 1 90 ? -0.394 8.047 -0.086 1.00 82.50 90 GLY A O 1
ATOM 692 N N . HIS A 1 91 ? 1.718 8.600 0.453 1.00 84.56 91 HIS A N 1
ATOM 693 C CA . HIS A 1 91 ? 2.302 7.937 -0.698 1.00 84.56 91 HIS A CA 1
ATOM 694 C C . HIS A 1 91 ? 3.620 7.239 -0.366 1.00 84.56 91 HIS A C 1
ATOM 696 O O . HIS A 1 91 ? 4.385 7.655 0.504 1.00 84.56 91 HIS A O 1
ATOM 702 N N . VAL A 1 92 ? 3.879 6.159 -1.095 1.00 82.81 92 VAL A N 1
ATOM 703 C CA . VAL A 1 92 ? 5.105 5.368 -1.026 1.00 82.81 92 VAL A CA 1
ATOM 704 C C . VAL A 1 92 ? 5.799 5.464 -2.373 1.00 82.81 92 VAL A C 1
ATOM 706 O O . VAL A 1 92 ? 5.185 5.209 -3.406 1.00 82.81 92 VAL A O 1
ATOM 709 N N . GLY A 1 93 ? 7.069 5.846 -2.370 1.00 86.00 93 GLY A N 1
ATOM 710 C CA . GLY A 1 93 ? 7.884 5.947 -3.569 1.00 86.00 93 GLY A CA 1
ATOM 711 C C . GLY A 1 93 ? 8.927 4.835 -3.666 1.00 86.00 93 GLY A C 1
ATOM 712 O O . GLY A 1 93 ? 9.627 4.538 -2.694 1.00 86.00 93 GLY A O 1
ATOM 713 N N . PHE A 1 94 ? 9.062 4.275 -4.863 1.00 85.50 94 PHE A N 1
ATOM 714 C CA . PHE A 1 94 ? 10.024 3.238 -5.221 1.00 85.50 94 PHE A CA 1
ATOM 715 C C . PHE A 1 94 ? 10.879 3.720 -6.387 1.00 85.50 94 PHE A C 1
ATOM 717 O O . PHE A 1 94 ? 10.345 4.224 -7.376 1.00 85.50 94 PHE A O 1
ATOM 724 N N . ASP A 1 95 ? 12.191 3.540 -6.279 1.00 85.50 95 ASP A N 1
ATOM 725 C CA . ASP A 1 95 ? 13.087 3.713 -7.417 1.00 85.50 95 ASP A CA 1
ATOM 726 C C . ASP A 1 95 ? 13.123 2.403 -8.211 1.00 85.50 95 ASP A C 1
ATOM 728 O O . ASP A 1 95 ? 13.411 1.330 -7.678 1.00 85.50 95 ASP A O 1
ATOM 732 N N . LEU A 1 96 ? 12.751 2.499 -9.481 1.00 83.31 96 LEU A N 1
ATOM 733 C CA . LEU A 1 96 ? 12.739 1.424 -10.459 1.00 83.31 96 LEU A CA 1
ATOM 734 C C . LEU A 1 96 ? 14.093 1.370 -11.173 1.00 83.31 96 LEU A C 1
ATOM 736 O O . LEU A 1 96 ? 14.633 2.425 -11.510 1.00 83.31 96 LEU A O 1
ATOM 740 N N . PRO A 1 97 ? 14.645 0.181 -11.459 1.00 81.00 97 PRO A N 1
ATOM 741 C CA . PRO A 1 97 ? 15.849 0.072 -12.248 1.00 81.00 97 PRO A CA 1
ATOM 742 C C . PRO A 1 97 ? 15.554 0.476 -13.705 1.00 81.00 97 PRO A C 1
ATOM 744 O O . PRO A 1 97 ? 14.408 0.357 -14.161 1.00 81.00 97 PRO A O 1
ATOM 747 N N . PRO A 1 98 ? 16.570 0.934 -14.454 1.00 80.81 98 PRO A N 1
ATOM 748 C CA . PRO A 1 98 ? 16.393 1.466 -15.805 1.00 80.81 98 PRO A CA 1
ATOM 749 C C . PRO A 1 98 ? 15.710 0.492 -16.774 1.00 80.81 98 PRO A C 1
ATOM 751 O O . PRO A 1 98 ? 14.935 0.910 -17.632 1.00 80.81 98 PRO A O 1
ATOM 754 N N . GLU A 1 99 ? 15.985 -0.806 -16.635 1.00 81.31 99 GLU A N 1
ATOM 755 C CA . GLU A 1 99 ? 15.428 -1.874 -17.467 1.00 81.31 99 GLU A CA 1
ATOM 756 C C . GLU A 1 99 ? 13.934 -2.130 -17.226 1.00 81.31 99 GLU A C 1
ATOM 758 O O . GLU A 1 99 ? 13.271 -2.773 -18.040 1.00 81.31 99 GLU A O 1
ATOM 763 N N . MET A 1 100 ? 13.381 -1.629 -16.121 1.00 78.56 100 MET A N 1
ATOM 764 C CA . MET A 1 100 ? 11.989 -1.847 -15.759 1.00 78.56 100 MET A CA 1
ATOM 765 C C . MET A 1 100 ? 11.112 -0.783 -16.400 1.00 78.56 100 MET A C 1
ATOM 767 O O . MET A 1 100 ? 10.893 0.287 -15.837 1.00 78.56 100 MET A O 1
ATOM 771 N N . THR A 1 101 ? 10.602 -1.065 -17.596 1.00 76.69 101 THR A N 1
ATOM 772 C CA . THR A 1 101 ? 9.765 -0.146 -18.390 1.00 76.69 101 THR A CA 1
ATOM 773 C C . THR A 1 101 ? 8.264 -0.356 -18.189 1.00 76.69 101 THR A C 1
ATOM 775 O O . THR A 1 101 ? 7.495 0.589 -18.355 1.00 76.69 101 THR A O 1
ATOM 778 N N . ASP A 1 102 ? 7.859 -1.539 -17.735 1.00 80.94 102 ASP A N 1
ATOM 779 C CA . ASP A 1 102 ? 6.468 -1.898 -17.464 1.00 80.94 102 ASP A CA 1
ATOM 780 C C . ASP A 1 102 ? 6.282 -2.271 -15.987 1.00 80.94 102 ASP A C 1
ATOM 782 O O . ASP A 1 102 ? 7.014 -3.103 -15.448 1.00 80.94 102 ASP A O 1
ATOM 786 N N . VAL A 1 103 ? 5.308 -1.632 -15.334 1.00 81.25 103 VAL A N 1
ATOM 787 C CA . VAL A 1 103 ? 4.954 -1.865 -13.925 1.00 81.25 103 VAL A CA 1
ATOM 788 C C . VAL A 1 103 ? 3.632 -2.619 -13.760 1.00 81.25 103 VAL A C 1
ATOM 790 O O . VAL A 1 103 ? 3.282 -2.978 -12.640 1.00 81.25 103 VAL A O 1
ATOM 793 N N . SER A 1 104 ? 2.906 -2.912 -14.843 1.00 82.06 104 SER A N 1
ATOM 794 C CA . SER A 1 104 ? 1.601 -3.597 -14.802 1.00 82.06 104 SER A CA 1
ATOM 795 C C . SER A 1 104 ? 1.692 -5.012 -14.210 1.00 82.06 104 SER A C 1
ATOM 797 O O . SER A 1 104 ? 0.792 -5.489 -13.512 1.00 82.06 104 SER 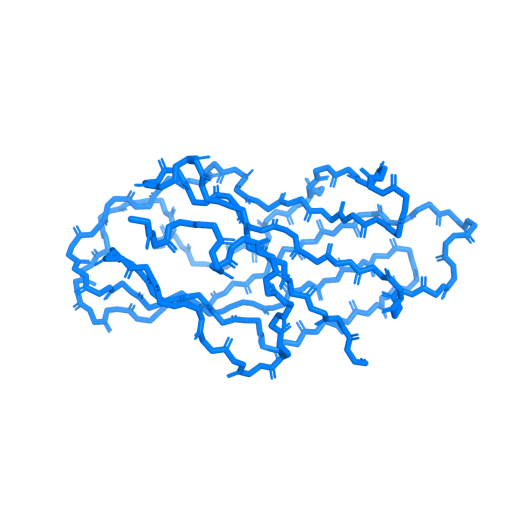A O 1
ATOM 799 N N . ALA A 1 105 ? 2.837 -5.670 -14.414 1.00 82.00 105 ALA A N 1
ATOM 800 C CA . ALA A 1 105 ? 3.154 -6.975 -13.842 1.00 82.00 105 ALA A CA 1
ATOM 801 C C . ALA A 1 105 ? 3.631 -6.913 -12.378 1.00 82.00 105 ALA A C 1
ATOM 803 O O . ALA A 1 105 ? 3.844 -7.957 -11.756 1.00 82.00 105 ALA A O 1
ATOM 804 N N . MET A 1 106 ? 3.825 -5.715 -11.820 1.00 84.50 106 MET A N 1
ATOM 805 C CA . MET A 1 106 ? 4.264 -5.545 -10.440 1.00 84.50 106 MET A CA 1
ATOM 806 C C . MET A 1 106 ? 3.092 -5.596 -9.460 1.00 84.50 106 MET A C 1
ATOM 808 O O . MET A 1 106 ? 1.913 -5.449 -9.810 1.00 84.50 106 MET A O 1
ATOM 812 N N . ARG A 1 107 ? 3.440 -5.822 -8.195 1.00 88.00 107 ARG A N 1
ATOM 813 C CA . ARG A 1 107 ? 2.515 -5.840 -7.069 1.00 88.00 107 ARG A CA 1
ATOM 814 C C . ARG A 1 107 ? 3.086 -5.056 -5.903 1.00 88.00 107 ARG A C 1
ATOM 816 O O . ARG A 1 107 ? 4.244 -5.254 -5.542 1.00 88.00 107 ARG A O 1
ATOM 823 N N . LEU A 1 108 ? 2.264 -4.217 -5.282 1.00 87.19 108 LEU A N 1
ATOM 824 C CA . LEU A 1 108 ? 2.577 -3.675 -3.964 1.00 87.19 108 LEU A CA 1
ATOM 825 C C . LEU A 1 108 ? 2.182 -4.711 -2.914 1.00 87.19 108 LEU A C 1
ATOM 827 O O . LEU A 1 108 ? 1.018 -5.088 -2.840 1.00 87.19 108 LEU A O 1
ATOM 831 N N . VAL A 1 109 ? 3.125 -5.157 -2.102 1.00 87.06 109 VAL A N 1
ATOM 832 C CA . VAL A 1 109 ? 2.886 -6.059 -0.981 1.00 87.06 109 VAL A CA 1
ATOM 833 C C . VAL A 1 109 ? 2.878 -5.255 0.312 1.00 87.06 109 VAL A C 1
ATOM 835 O O . VAL A 1 109 ? 3.836 -4.547 0.594 1.00 87.06 109 VAL A O 1
ATOM 838 N N . TYR A 1 110 ? 1.814 -5.374 1.101 1.00 84.44 110 TYR A N 1
ATOM 839 C CA . TYR A 1 110 ? 1.681 -4.776 2.427 1.00 84.44 110 TYR A CA 1
ATOM 840 C C . TYR A 1 110 ? 1.714 -5.854 3.513 1.00 84.44 110 TYR A C 1
ATOM 842 O O . TYR A 1 110 ? 0.945 -6.816 3.456 1.00 84.44 110 TYR A O 1
ATOM 850 N N . ARG A 1 111 ? 2.586 -5.681 4.505 1.00 82.56 111 ARG A N 1
ATOM 851 C CA . ARG A 1 111 ? 2.779 -6.537 5.679 1.00 82.56 111 ARG A CA 1
ATOM 852 C C . ARG A 1 111 ? 2.567 -5.705 6.945 1.00 82.56 111 ARG A C 1
ATOM 854 O O . ARG A 1 111 ? 3.542 -5.206 7.495 1.00 82.56 111 ARG A O 1
ATOM 861 N N . PRO A 1 112 ? 1.323 -5.514 7.402 1.00 76.94 112 PRO A N 1
ATOM 862 C CA . PRO A 1 112 ? 1.051 -4.702 8.583 1.00 76.94 112 PRO A CA 1
ATOM 863 C C . PRO A 1 112 ? 1.814 -5.207 9.811 1.00 76.94 112 PRO A C 1
ATOM 865 O O . PRO A 1 112 ? 1.678 -6.371 10.192 1.00 76.94 112 PRO A O 1
ATOM 868 N N . THR A 1 113 ? 2.510 -4.312 10.512 1.00 76.81 113 THR A N 1
ATOM 869 C CA . THR A 1 113 ? 3.167 -4.623 11.801 1.00 76.81 113 THR A CA 1
ATOM 870 C C . THR A 1 113 ? 2.243 -5.291 12.829 1.00 76.81 113 THR A C 1
ATOM 872 O O . THR A 1 113 ? 2.686 -6.121 13.621 1.00 76.81 113 THR A O 1
ATOM 875 N N . PHE A 1 114 ? 0.951 -4.958 12.824 1.00 74.44 114 PHE A N 1
ATOM 876 C CA . PHE A 1 114 ? -0.050 -5.521 13.735 1.00 74.44 114 PHE A CA 1
ATOM 877 C C . PHE A 1 114 ? -0.645 -6.868 13.278 1.00 74.44 114 PHE A C 1
ATOM 879 O O . PHE A 1 114 ? -1.419 -7.471 14.021 1.00 74.44 114 PHE A O 1
ATOM 886 N N . ALA A 1 115 ? -0.321 -7.340 12.071 1.00 74.88 115 ALA A N 1
ATOM 887 C CA . ALA A 1 115 ? -0.677 -8.669 11.572 1.00 74.88 115 ALA A CA 1
ATOM 888 C C . ALA A 1 115 ? 0.485 -9.240 10.726 1.00 74.88 115 ALA A C 1
ATOM 890 O O . ALA A 1 115 ? 0.347 -9.392 9.512 1.00 74.88 115 ALA A O 1
ATOM 891 N N . PRO A 1 116 ? 1.631 -9.558 11.363 1.00 74.12 116 PRO A N 1
ATOM 892 C CA . PRO A 1 116 ? 2.894 -9.853 10.674 1.00 74.12 116 PRO A CA 1
ATOM 893 C C . PRO A 1 116 ? 2.854 -11.115 9.797 1.00 74.12 116 PRO A C 1
ATOM 895 O O . PRO A 1 116 ? 3.618 -11.227 8.839 1.00 74.12 116 PRO A O 1
ATOM 898 N N . ASP A 1 117 ? 1.941 -12.045 10.086 1.00 78.44 117 ASP A N 1
ATOM 899 C CA . ASP A 1 117 ? 1.744 -13.276 9.307 1.00 78.44 117 ASP A CA 1
ATOM 900 C C . ASP A 1 117 ? 0.905 -13.064 8.035 1.00 78.44 117 ASP A C 1
ATOM 902 O O . ASP A 1 117 ? 0.675 -14.002 7.269 1.00 78.44 117 ASP A O 1
ATOM 906 N N . VAL A 1 118 ? 0.415 -11.843 7.805 1.00 78.56 118 VAL A N 1
ATOM 907 C CA . VAL A 1 118 ? -0.444 -11.503 6.673 1.00 78.56 118 VAL A CA 1
ATOM 908 C C . VAL A 1 118 ? 0.327 -10.615 5.701 1.00 78.56 118 VAL A C 1
ATOM 910 O O . VAL A 1 118 ? 0.856 -9.571 6.072 1.00 78.56 118 VAL A O 1
ATOM 913 N N . ALA A 1 119 ? 0.366 -11.022 4.434 1.00 82.12 119 ALA A N 1
ATOM 914 C CA . ALA A 1 119 ? 0.928 -10.237 3.343 1.00 82.12 119 ALA A CA 1
ATOM 915 C C . ALA A 1 119 ? -0.144 -10.040 2.276 1.00 82.12 119 ALA A C 1
ATOM 917 O O . ALA A 1 119 ? -0.687 -11.012 1.769 1.00 82.12 119 ALA A O 1
ATOM 918 N N . VAL A 1 120 ? -0.448 -8.795 1.937 1.00 83.00 120 VAL A N 1
ATOM 919 C CA . VAL A 1 120 ? -1.526 -8.440 1.009 1.00 83.00 120 VAL A CA 1
ATOM 920 C C . VAL A 1 120 ? -0.936 -7.854 -0.255 1.00 83.00 120 VAL A C 1
ATOM 922 O O . VAL A 1 120 ? -0.087 -6.978 -0.162 1.00 83.00 120 VAL A O 1
ATOM 925 N N . SER A 1 121 ? -1.396 -8.301 -1.423 1.00 84.81 121 SER A N 1
ATOM 926 C CA . SER A 1 121 ? -0.894 -7.819 -2.714 1.00 84.81 121 SER A CA 1
ATOM 927 C C . SER A 1 121 ? -1.904 -6.910 -3.413 1.00 84.81 121 SER A C 1
ATOM 929 O O . SER A 1 121 ? -3.061 -7.286 -3.576 1.00 84.81 121 SER A O 1
ATOM 931 N N . PHE A 1 122 ? -1.460 -5.756 -3.902 1.00 82.88 122 PHE A N 1
ATOM 932 C CA . PHE A 1 122 ? -2.242 -4.854 -4.746 1.00 82.88 122 PHE A CA 1
ATOM 933 C C . PHE A 1 122 ? -1.693 -4.847 -6.173 1.00 82.88 122 PHE A C 1
ATOM 935 O O . PHE A 1 122 ? -0.478 -4.799 -6.375 1.00 82.88 122 PHE A O 1
ATOM 942 N N . ALA A 1 123 ? -2.588 -4.904 -7.156 1.00 84.38 123 ALA A N 1
ATOM 943 C CA . ALA A 1 123 ? -2.271 -4.719 -8.564 1.00 84.38 123 ALA A CA 1
ATOM 944 C C . ALA A 1 123 ? -2.226 -3.238 -8.942 1.00 84.38 123 ALA A C 1
ATOM 946 O O . ALA A 1 123 ? -2.959 -2.425 -8.380 1.00 84.38 123 ALA A O 1
ATOM 947 N N . PHE A 1 124 ? -1.411 -2.926 -9.944 1.00 79.94 124 PHE A N 1
ATOM 948 C CA . PHE A 1 124 ? -1.498 -1.680 -10.695 1.00 79.94 124 PHE A CA 1
ATOM 949 C C . PHE A 1 124 ? -2.277 -1.973 -11.985 1.00 79.94 124 PHE A C 1
ATOM 951 O O . PHE A 1 124 ? -2.043 -3.020 -12.596 1.00 79.94 124 PHE A O 1
ATOM 958 N N . GLU A 1 125 ? -3.241 -1.119 -12.332 1.00 68.69 125 GLU A N 1
ATOM 959 C CA . GLU A 1 125 ? -3.960 -1.173 -13.618 1.00 68.69 125 GLU A CA 1
ATOM 960 C C . GLU A 1 125 ? -3.258 -0.301 -14.663 1.00 68.69 125 GLU A C 1
ATOM 962 O O . GLU A 1 125 ? -2.723 0.763 -14.273 1.00 68.69 125 GLU A O 1
#

pLDDT: mean 77.41, std 12.04, range [45.69, 89.62]